Protein AF-A0AA45HIN6-F1 (afdb_monomer_lite)

Sequence (98 aa):
MIDKDKNDNWNIKAIIDSDRVMYGDNEFEFVLWDMNESFKKGYKKDIDNTEKGIKRRLLYMLITATANAYIVKIQHNNIEGYNQCFNWAKDLLNKLNK

Radius of gyration: 16.9 Å; chains: 1; bounding box: 45×35×33 Å

Organism: NCBI:txid515440

Secondary structure (DSSP, 8-state):
-EEE-TTS-EEE------TT--S--HHHHHHHS---HHHHHHHT-----SHHHHHHHHHHHHHHHHHHHHHHHHTS--HHHHHHHHHHHHHHHHHHT-

pLDDT: mean 90.71, std 6.66, range [69.75, 98.06]

Foldseek 3Di:
DWDADPVRDIDDDDDDPCPVDDDDDVLLVPLVDDDDPVNCVVVVDDQDPDPVSVLVNLVSNLVVLVVQLVCCCPVVVHNVSNVVSVVSNVVSVVVNVD

Structure (mmCIF, N/CA/C/O backbone):
data_AF-A0AA45HIN6-F1
#
_entry.id   AF-A0AA45HIN6-F1
#
loop_
_atom_site.group_PDB
_atom_site.id
_atom_site.type_symbol
_atom_site.label_atom_id
_atom_site.label_alt_id
_atom_site.label_comp_id
_atom_site.label_asym_id
_atom_site.label_entity_id
_atom_site.label_seq_id
_atom_site.pdbx_PDB_ins_code
_atom_site.Cartn_x
_atom_site.Cartn_y
_atom_site.Cartn_z
_atom_site.occupancy
_atom_site.B_iso_or_equiv
_atom_site.auth_seq_id
_atom_site.auth_comp_id
_atom_site.auth_asym_id
_atom_site.auth_atom_id
_atom_site.pdbx_PDB_model_num
ATOM 1 N N . MET A 1 1 ? -11.955 -11.422 -10.120 1.00 81.56 1 MET A N 1
ATOM 2 C CA . MET A 1 1 ? -12.934 -11.690 -11.205 1.00 81.56 1 MET A CA 1
ATOM 3 C C . MET A 1 1 ? -14.326 -11.836 -10.615 1.00 81.56 1 MET A C 1
ATOM 5 O O . MET A 1 1 ? -14.449 -12.465 -9.565 1.00 81.56 1 MET A O 1
ATOM 9 N N . ILE A 1 2 ? -15.342 -11.280 -11.282 1.00 90.00 2 ILE A N 1
ATOM 10 C CA . ILE A 1 2 ? -16.753 -11.400 -10.884 1.00 90.00 2 ILE A CA 1
ATOM 11 C C . ILE A 1 2 ? -17.584 -11.985 -12.027 1.00 90.00 2 ILE A C 1
ATOM 13 O O . ILE A 1 2 ? -17.270 -11.745 -13.192 1.00 90.00 2 ILE A O 1
ATOM 17 N N . ASP A 1 3 ? -18.632 -12.730 -11.695 1.00 93.94 3 ASP A N 1
ATOM 18 C CA . ASP A 1 3 ? -19.646 -13.195 -12.643 1.00 93.94 3 ASP A CA 1
ATOM 19 C C . ASP A 1 3 ? -21.053 -13.029 -12.061 1.00 93.94 3 ASP A C 1
ATOM 21 O O . ASP A 1 3 ? -21.215 -12.668 -10.892 1.00 93.94 3 ASP A O 1
ATOM 25 N N . LYS A 1 4 ? -22.068 -13.287 -12.886 1.00 95.19 4 LYS A N 1
ATOM 26 C CA . LYS A 1 4 ? -23.455 -13.340 -12.435 1.00 95.19 4 LYS A CA 1
ATOM 27 C C . LYS A 1 4 ? -23.933 -14.781 -12.307 1.00 95.19 4 LYS A C 1
ATOM 29 O O . LYS A 1 4 ? -23.675 -15.597 -13.191 1.00 95.19 4 LYS A O 1
ATOM 34 N N . ASP A 1 5 ? -24.654 -15.084 -11.231 1.00 93.12 5 ASP A N 1
ATOM 35 C CA . ASP A 1 5 ? -25.359 -16.361 -11.107 1.00 93.12 5 ASP A CA 1
ATOM 36 C C . ASP A 1 5 ? -26.656 -16.393 -11.939 1.00 93.12 5 ASP A C 1
ATOM 38 O O . ASP A 1 5 ? -27.057 -15.421 -12.579 1.00 93.12 5 ASP A O 1
ATOM 42 N N . LYS A 1 6 ? -27.347 -17.538 -11.905 1.00 94.00 6 LYS A N 1
ATOM 43 C CA . LYS A 1 6 ? -28.644 -17.754 -12.572 1.00 94.00 6 LYS A CA 1
ATOM 44 C C . LYS A 1 6 ? -29.774 -16.827 -12.095 1.00 94.00 6 LYS A C 1
ATOM 46 O O . LYS A 1 6 ? -30.815 -16.781 -12.741 1.00 94.00 6 LYS A O 1
ATOM 51 N N . ASN A 1 7 ? -29.585 -16.137 -10.972 1.00 95.62 7 ASN A N 1
ATOM 52 C CA . ASN A 1 7 ? -30.525 -15.189 -10.383 1.00 95.62 7 ASN A CA 1
ATOM 53 C C . ASN A 1 7 ? -30.056 -13.730 -10.574 1.00 95.62 7 ASN A C 1
ATOM 55 O O . ASN A 1 7 ? -30.584 -12.838 -9.918 1.00 95.62 7 ASN A O 1
ATOM 59 N N . ASP A 1 8 ? -29.075 -13.487 -11.451 1.00 93.94 8 ASP A N 1
ATOM 60 C CA . ASP A 1 8 ? -28.483 -12.176 -11.746 1.00 93.94 8 ASP A CA 1
ATOM 61 C C . ASP A 1 8 ? -27.696 -11.536 -10.577 1.00 93.94 8 ASP A C 1
ATOM 63 O O . ASP A 1 8 ? -27.386 -10.343 -10.613 1.00 93.94 8 ASP A O 1
ATOM 67 N N . ASN A 1 9 ? -27.300 -12.313 -9.557 1.00 94.69 9 ASN A N 1
ATOM 68 C CA . ASN A 1 9 ? -26.457 -11.812 -8.464 1.00 94.69 9 ASN A CA 1
ATOM 69 C C . ASN A 1 9 ? -24.972 -11.866 -8.825 1.00 94.69 9 ASN A C 1
ATOM 71 O O . ASN A 1 9 ? -24.491 -12.864 -9.366 1.00 94.69 9 ASN A O 1
ATOM 75 N N . TRP A 1 10 ? -24.223 -10.834 -8.432 1.00 93.06 10 TRP A N 1
ATOM 76 C CA . TRP A 1 10 ? -22.768 -10.793 -8.586 1.00 93.06 10 TRP A CA 1
ATOM 77 C C . TRP A 1 10 ? -22.055 -11.685 -7.567 1.00 93.06 10 TRP A C 1
ATOM 79 O O . TRP A 1 10 ? -22.269 -11.550 -6.363 1.00 93.06 10 TRP A O 1
ATOM 89 N N . ASN A 1 11 ? -21.151 -12.541 -8.043 1.00 93.25 11 ASN A N 1
ATOM 90 C CA . ASN A 1 11 ? -20.345 -13.433 -7.215 1.00 93.25 11 ASN A CA 1
ATOM 91 C C . ASN A 1 11 ? -18.848 -13.254 -7.490 1.00 93.25 11 ASN A C 1
ATOM 93 O O . ASN A 1 11 ? -18.424 -13.001 -8.618 1.00 93.25 11 ASN A O 1
ATOM 97 N N . ILE A 1 12 ? -18.026 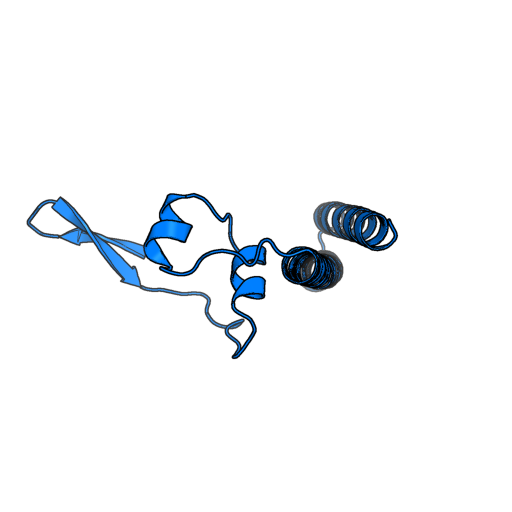-13.414 -6.448 1.00 91.19 12 ILE A N 1
ATOM 98 C CA . ILE A 1 12 ? -16.566 -13.461 -6.588 1.00 91.19 12 ILE A CA 1
ATOM 99 C C . ILE A 1 12 ? -16.183 -14.855 -7.086 1.00 91.19 12 ILE A C 1
ATOM 101 O O . ILE A 1 12 ? -16.471 -15.851 -6.425 1.00 91.19 12 ILE A O 1
ATOM 105 N N . LYS A 1 13 ? -15.501 -14.928 -8.233 1.00 93.50 13 LYS A N 1
ATOM 106 C CA . LYS A 1 13 ? -15.032 -16.201 -8.808 1.00 93.50 13 LYS A CA 1
ATOM 107 C C . LYS A 1 13 ? -13.584 -16.522 -8.525 1.00 93.50 13 LYS A C 1
ATOM 109 O O . LYS A 1 13 ? -13.234 -17.686 -8.378 1.00 93.50 13 LYS A O 1
ATOM 114 N N . ALA A 1 14 ? -12.752 -15.492 -8.484 1.00 91.19 14 ALA A N 1
ATOM 115 C CA . ALA A 1 14 ? -11.333 -15.647 -8.238 1.00 91.19 14 ALA A CA 1
ATOM 116 C C . ALA A 1 14 ? -10.747 -14.365 -7.657 1.00 91.19 14 ALA A C 1
ATOM 118 O O . ALA A 1 14 ? -11.090 -13.256 -8.096 1.00 91.19 14 ALA A O 1
ATOM 119 N N . ILE A 1 15 ? -9.829 -14.567 -6.719 1.00 88.12 15 ILE A N 1
ATOM 120 C CA . ILE A 1 15 ? -8.857 -13.592 -6.239 1.00 88.12 15 ILE A CA 1
ATOM 121 C C . ILE A 1 15 ? -7.519 -14.035 -6.836 1.00 88.12 15 ILE A C 1
ATOM 123 O O . ILE A 1 15 ? -7.191 -15.219 -6.787 1.00 88.12 15 ILE A O 1
ATOM 127 N N . ILE A 1 16 ? -6.806 -13.115 -7.475 1.00 89.62 16 ILE A N 1
ATOM 128 C CA . ILE A 1 16 ? -5.541 -13.379 -8.173 1.00 89.62 16 ILE A CA 1
ATOM 129 C C . ILE A 1 16 ? -4.498 -12.360 -7.716 1.00 89.62 16 ILE A C 1
ATOM 131 O O . ILE A 1 16 ? -4.844 -11.429 -6.994 1.00 89.62 16 ILE A O 1
ATOM 135 N N . ASP A 1 17 ? -3.253 -12.537 -8.157 1.00 87.44 17 ASP A N 1
ATOM 136 C CA . ASP A 1 17 ? -2.137 -11.630 -7.852 1.00 87.44 17 ASP A CA 1
ATOM 137 C C . ASP A 1 17 ? -1.879 -11.494 -6.339 1.00 87.44 17 ASP A C 1
ATOM 139 O O . ASP A 1 17 ? -1.849 -10.420 -5.748 1.00 87.44 17 ASP A O 1
ATOM 143 N N . SER A 1 18 ? -1.785 -12.654 -5.683 1.00 86.12 18 SER A N 1
ATOM 144 C CA . SER A 1 18 ? -1.559 -12.793 -4.238 1.00 86.12 18 SER A CA 1
ATOM 145 C C . SER A 1 18 ? -0.092 -13.081 -3.887 1.00 86.12 18 SER A C 1
ATOM 147 O O . SER A 1 18 ? 0.204 -13.570 -2.801 1.00 86.12 18 SER A O 1
ATOM 149 N N . ASP A 1 19 ? 0.837 -12.797 -4.798 1.00 85.88 19 ASP A N 1
ATOM 150 C CA . ASP A 1 19 ? 2.284 -12.982 -4.621 1.00 85.88 19 ASP A CA 1
ATOM 151 C C . ASP A 1 19 ? 2.883 -12.055 -3.544 1.00 85.88 19 ASP A C 1
ATOM 153 O O . ASP A 1 19 ? 3.937 -12.347 -2.981 1.00 85.88 19 ASP A O 1
ATOM 157 N N . ARG A 1 20 ? 2.177 -10.969 -3.210 1.00 78.06 20 ARG A N 1
ATOM 158 C CA . ARG A 1 20 ? 2.527 -10.010 -2.148 1.00 78.06 20 ARG A CA 1
ATOM 159 C C . ARG A 1 20 ? 1.787 -10.237 -0.830 1.00 78.06 20 ARG A C 1
ATOM 161 O O . ARG A 1 20 ? 1.881 -9.399 0.067 1.00 78.06 20 ARG A O 1
ATOM 168 N N . VAL A 1 21 ? 1.044 -11.338 -0.693 1.00 86.38 21 VAL A N 1
ATOM 169 C CA . VAL A 1 21 ? 0.350 -11.654 0.562 1.00 86.38 21 VAL A CA 1
ATOM 170 C C . VAL A 1 21 ? 1.368 -11.907 1.667 1.00 86.38 21 VAL A C 1
ATOM 172 O O . VAL A 1 21 ? 2.322 -12.668 1.517 1.00 8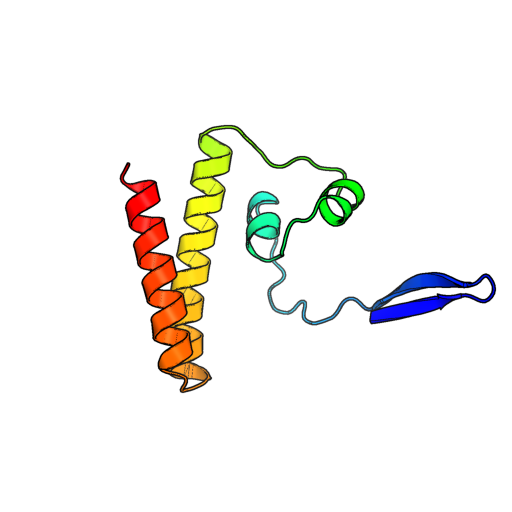6.38 21 VAL A O 1
ATOM 175 N N . MET A 1 22 ? 1.125 -11.288 2.815 1.00 86.69 22 MET A N 1
ATOM 176 C CA . MET A 1 22 ? 1.938 -11.447 4.009 1.00 86.69 22 MET A CA 1
ATOM 177 C C . MET A 1 22 ? 1.050 -11.490 5.247 1.00 86.69 22 MET A C 1
ATOM 179 O O . MET A 1 22 ? -0.017 -10.879 5.285 1.00 86.69 22 MET A O 1
ATOM 183 N N . TYR A 1 23 ? 1.506 -12.187 6.287 1.00 89.38 23 TYR A N 1
ATOM 184 C CA . TYR A 1 23 ? 0.928 -12.014 7.614 1.00 89.38 23 TYR A CA 1
ATOM 185 C C . TYR A 1 23 ? 1.370 -10.650 8.148 1.00 89.38 23 TYR A C 1
ATOM 187 O O . TYR A 1 23 ? 2.565 -10.413 8.336 1.00 89.38 23 TYR A O 1
ATOM 195 N N . GLY A 1 24 ? 0.423 -9.736 8.340 1.00 86.38 24 GLY A N 1
ATOM 196 C CA . GLY A 1 24 ? 0.732 -8.338 8.611 1.00 86.38 24 GLY A CA 1
ATOM 197 C C . GLY A 1 24 ? -0.383 -7.597 9.333 1.00 86.38 24 GLY A C 1
ATOM 198 O O . GLY A 1 24 ? -1.407 -8.165 9.706 1.00 86.38 24 GLY A O 1
ATOM 199 N N . ASP A 1 25 ? -0.148 -6.309 9.556 1.00 89.44 25 ASP A N 1
ATOM 200 C CA . ASP A 1 25 ? -1.129 -5.413 10.158 1.00 89.44 25 ASP A CA 1
ATOM 201 C C . ASP A 1 25 ? -2.256 -5.112 9.159 1.00 89.44 25 ASP A C 1
ATOM 203 O O . ASP A 1 25 ? -1.991 -4.754 8.014 1.00 89.44 25 ASP A O 1
ATOM 207 N N . ASN A 1 26 ? -3.514 -5.191 9.595 1.00 85.81 26 ASN A N 1
ATOM 208 C CA . ASN A 1 26 ? -4.671 -4.851 8.762 1.00 85.81 26 ASN A CA 1
ATOM 209 C C . ASN A 1 26 ? -4.630 -3.394 8.275 1.00 85.81 26 ASN A C 1
ATOM 211 O O . ASN A 1 26 ? -5.204 -3.089 7.237 1.00 85.81 26 ASN A O 1
ATOM 215 N N . GLU A 1 27 ? -3.947 -2.504 8.999 1.00 88.31 27 GLU A N 1
ATOM 216 C CA . GLU A 1 27 ? -3.738 -1.118 8.572 1.00 88.31 27 GLU A CA 1
ATOM 217 C C . GLU A 1 27 ? -2.901 -1.005 7.289 1.00 88.31 27 GLU A C 1
ATOM 219 O O . GLU A 1 27 ? -3.014 -0.011 6.574 1.00 88.31 27 GLU A O 1
ATOM 224 N N . PHE A 1 28 ? -2.082 -2.015 6.977 1.00 88.69 28 PHE A N 1
ATOM 225 C CA . PHE A 1 28 ? -1.345 -2.087 5.716 1.00 88.69 28 PHE A CA 1
ATOM 226 C C . PHE A 1 28 ? -2.275 -2.363 4.529 1.00 88.69 28 PHE A C 1
ATOM 228 O O . PHE A 1 28 ? -2.118 -1.752 3.475 1.00 88.69 28 PHE A O 1
ATOM 235 N N . GLU A 1 29 ? -3.297 -3.203 4.717 1.00 85.94 29 GLU A N 1
ATOM 236 C CA . GLU A 1 29 ? -4.291 -3.507 3.678 1.00 85.94 29 GLU A CA 1
ATOM 237 C C . GLU A 1 29 ? -4.995 -2.232 3.192 1.00 85.94 29 GLU A C 1
ATOM 239 O O . GLU A 1 29 ? -5.215 -2.032 1.999 1.00 85.94 29 GLU A O 1
ATOM 244 N N . PHE A 1 30 ? -5.267 -1.308 4.116 1.00 84.38 30 PHE A N 1
ATOM 245 C CA . PHE A 1 30 ? -5.910 -0.026 3.827 1.00 84.38 30 PHE A CA 1
ATOM 246 C C . PHE A 1 30 ? -5.027 0.971 3.063 1.00 84.38 30 PHE A C 1
ATOM 248 O O . PHE A 1 30 ? -5.512 2.028 2.664 1.00 84.38 30 PHE A O 1
ATOM 255 N N . VAL A 1 31 ? -3.740 0.665 2.881 1.00 87.19 31 VAL A N 1
ATOM 256 C CA . VAL A 1 31 ? -2.797 1.468 2.091 1.00 87.19 31 VAL A CA 1
ATOM 257 C C . VAL A 1 31 ? -2.696 0.973 0.650 1.00 87.19 31 VAL A C 1
ATOM 259 O O . VAL A 1 31 ? -2.439 1.773 -0.248 1.00 87.19 31 VAL A O 1
ATOM 262 N N . LEU A 1 32 ? -2.877 -0.329 0.425 1.00 78.44 32 LEU A N 1
ATOM 263 C CA . LEU A 1 32 ? -2.699 -0.949 -0.890 1.00 78.44 32 LEU A CA 1
ATOM 264 C C . LEU A 1 32 ? -3.878 -0.697 -1.832 1.00 78.44 32 LEU A C 1
ATOM 266 O O . LEU A 1 32 ? -3.692 -0.664 -3.049 1.00 78.44 32 LEU A O 1
ATOM 270 N N . TRP A 1 33 ? -5.074 -0.503 -1.277 1.00 71.38 33 TRP A N 1
ATOM 271 C CA . TRP A 1 33 ? -6.316 -0.426 -2.039 1.00 71.38 33 TRP A CA 1
ATOM 272 C C . TRP A 1 33 ? -7.048 0.889 -1.815 1.00 71.38 33 TRP A C 1
ATOM 274 O O . TRP A 1 33 ? -6.957 1.509 -0.755 1.00 71.38 33 TRP A O 1
ATOM 284 N N . ASP A 1 34 ? -7.832 1.288 -2.814 1.00 69.75 34 ASP A N 1
ATOM 285 C CA . ASP A 1 34 ? -8.714 2.439 -2.682 1.00 69.75 34 ASP A CA 1
ATOM 286 C C . ASP A 1 34 ? -9.878 2.097 -1.734 1.00 69.75 34 ASP A C 1
ATOM 288 O O . ASP A 1 34 ? -10.814 1.362 -2.071 1.00 69.75 34 ASP A O 1
ATOM 292 N N . MET A 1 35 ? -9.779 2.587 -0.499 1.00 71.94 35 MET A N 1
ATOM 293 C CA . MET A 1 35 ? -10.685 2.259 0.600 1.00 71.94 35 MET A CA 1
ATOM 294 C C . MET A 1 35 ? -11.986 3.057 0.529 1.00 71.94 35 MET A C 1
ATOM 296 O O . MET A 1 35 ? -12.233 3.978 1.315 1.00 71.94 35 MET A O 1
ATOM 300 N N . ASN A 1 36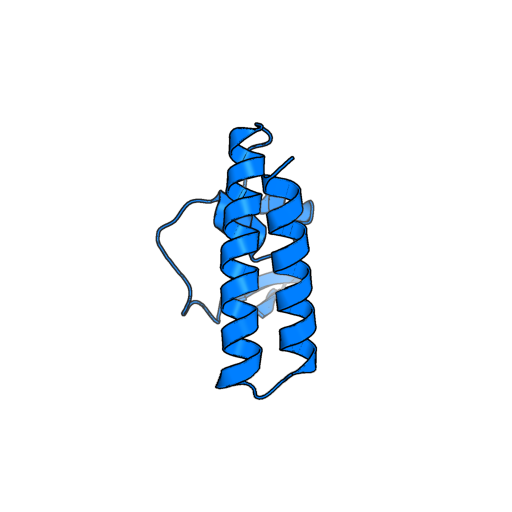 ? -12.860 2.663 -0.394 1.00 80.38 36 ASN A N 1
ATOM 301 C CA . ASN A 1 36 ? -14.223 3.180 -0.450 1.00 80.38 36 ASN A CA 1
ATOM 302 C C . ASN A 1 36 ? -15.134 2.557 0.632 1.00 80.38 36 ASN A C 1
ATOM 304 O O . ASN A 1 36 ? -14.826 1.527 1.237 1.00 80.38 36 ASN A O 1
ATOM 308 N N . GLU A 1 37 ? -16.284 3.190 0.877 1.00 81.88 37 GLU A N 1
ATOM 309 C CA . GLU A 1 37 ? -17.246 2.760 1.905 1.00 81.88 37 GLU A CA 1
ATOM 310 C C . GLU A 1 37 ? -17.766 1.329 1.699 1.00 81.88 37 GLU A C 1
ATOM 312 O O . GLU A 1 37 ? -17.976 0.592 2.666 1.00 81.88 37 GLU A O 1
ATOM 317 N N . SER A 1 38 ? -17.919 0.890 0.447 1.00 83.44 38 SER A N 1
ATOM 318 C CA . SER A 1 38 ? -18.354 -0.476 0.140 1.00 83.44 38 SER A CA 1
ATOM 319 C C . SER A 1 38 ? -17.326 -1.513 0.599 1.00 83.44 38 SER A C 1
ATOM 321 O O . SER A 1 38 ? -17.707 -2.530 1.183 1.00 83.44 38 SER A O 1
ATOM 323 N N . PHE A 1 39 ? -16.030 -1.243 0.403 1.00 80.62 39 PHE A N 1
ATOM 324 C CA . PHE A 1 39 ? -14.951 -2.106 0.890 1.00 80.62 39 PHE A CA 1
ATOM 325 C C . PHE A 1 39 ? -14.907 -2.157 2.418 1.00 80.62 39 PHE A C 1
ATOM 327 O O . PHE A 1 39 ? -14.856 -3.250 2.982 1.00 80.62 39 PHE A O 1
ATOM 334 N N . LYS A 1 40 ? -15.023 -1.007 3.098 1.00 79.69 40 LYS A N 1
ATOM 335 C CA . LYS A 1 40 ? -15.074 -0.943 4.573 1.00 79.69 40 LYS A CA 1
ATOM 336 C C . LYS A 1 40 ? -16.196 -1.815 5.138 1.00 79.69 40 LYS A C 1
ATOM 338 O O . LYS A 1 40 ? -15.963 -2.638 6.023 1.00 79.69 40 LYS A O 1
ATOM 343 N N . LYS A 1 41 ? -17.400 -1.699 4.566 1.00 84.06 41 LYS A N 1
ATOM 344 C CA . LYS A 1 41 ? -18.567 -2.497 4.969 1.00 84.06 41 LYS A CA 1
ATOM 345 C C . LYS A 1 41 ? -18.330 -4.001 4.803 1.00 84.06 41 LYS A C 1
ATOM 347 O O . LYS A 1 41 ? -18.739 -4.781 5.661 1.00 84.06 41 LYS A O 1
ATOM 352 N N . GLY A 1 42 ? -17.675 -4.413 3.717 1.00 84.69 42 GLY A N 1
ATOM 353 C CA . GLY A 1 42 ? -17.332 -5.816 3.466 1.00 84.69 42 GLY A CA 1
ATOM 354 C C . GLY A 1 42 ? -16.258 -6.363 4.412 1.00 84.69 42 GLY A C 1
ATOM 355 O O . GLY A 1 42 ? -16.357 -7.509 4.846 1.00 84.69 42 GLY A O 1
ATOM 356 N N . TYR A 1 43 ? -15.272 -5.537 4.772 1.00 83.25 43 TYR A N 1
ATOM 357 C CA . TYR A 1 43 ? -14.130 -5.925 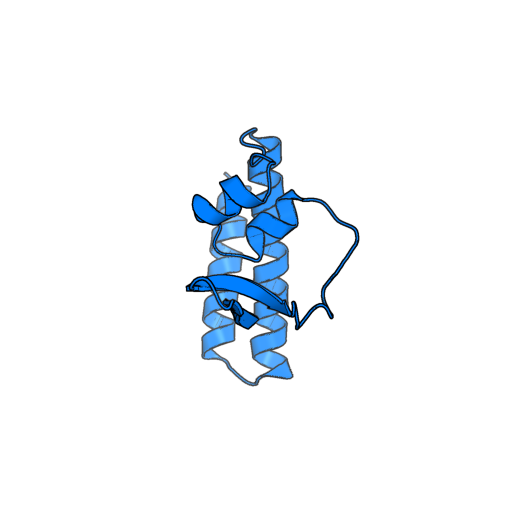5.607 1.00 83.25 43 TYR A CA 1
ATOM 358 C C . TYR A 1 43 ? -14.496 -6.133 7.088 1.00 83.25 43 TYR A C 1
ATOM 360 O O . TYR A 1 43 ? -13.750 -6.777 7.824 1.00 83.25 43 TYR A O 1
ATOM 368 N N . LYS A 1 44 ? -15.656 -5.613 7.528 1.00 85.56 44 LYS A N 1
ATOM 369 C CA . LYS A 1 44 ? -16.190 -5.731 8.903 1.00 85.56 44 LYS A CA 1
ATOM 370 C C . LYS A 1 44 ? -15.211 -5.280 9.996 1.00 85.56 44 LYS A C 1
ATOM 372 O O . LYS A 1 44 ? -15.309 -5.719 11.142 1.00 85.56 44 LYS A O 1
ATOM 377 N N . LYS A 1 45 ? -14.261 -4.418 9.646 1.00 82.94 45 LYS A N 1
ATOM 378 C CA . LYS A 1 45 ? -13.295 -3.835 10.569 1.00 82.94 45 LYS A CA 1
ATOM 379 C C . LYS A 1 45 ? -13.073 -2.384 10.190 1.00 82.94 45 LYS A C 1
ATOM 381 O O . LYS A 1 45 ? -12.817 -2.081 9.026 1.00 82.94 45 LYS A O 1
ATOM 386 N N . ASP A 1 46 ? -13.151 -1.527 11.195 1.00 84.25 46 ASP A N 1
ATOM 387 C CA . ASP A 1 46 ? -12.916 -0.105 11.029 1.00 84.25 46 ASP A CA 1
ATOM 388 C C . ASP A 1 46 ? -11.422 0.210 10.998 1.00 84.25 46 ASP A C 1
ATOM 390 O O . ASP A 1 46 ? -10.591 -0.487 11.587 1.00 84.25 46 ASP A O 1
ATOM 394 N N . ILE A 1 47 ? -11.105 1.296 10.303 1.00 87.00 47 ILE A N 1
ATOM 395 C CA . ILE A 1 47 ? -9.771 1.884 10.264 1.00 87.00 47 ILE A CA 1
ATOM 396 C C . ILE A 1 47 ? -9.446 2.459 11.650 1.00 87.00 47 ILE A C 1
ATOM 398 O O . ILE A 1 47 ? -10.265 3.164 12.245 1.00 87.00 47 ILE A O 1
ATOM 402 N N . ASP A 1 48 ? -8.234 2.214 12.151 1.00 90.38 48 ASP A N 1
ATOM 403 C CA . ASP A 1 48 ? -7.745 2.814 13.393 1.00 90.38 48 ASP A CA 1
ATOM 404 C C . ASP A 1 48 ? -7.544 4.329 13.206 1.00 90.38 48 ASP A C 1
ATOM 406 O O . ASP A 1 48 ? -6.540 4.798 12.661 1.00 90.38 48 ASP A O 1
ATOM 410 N N . ASN A 1 49 ? -8.518 5.124 13.642 1.00 90.81 49 ASN A N 1
ATOM 411 C CA . ASN A 1 49 ? -8.480 6.584 13.526 1.00 90.81 49 ASN A CA 1
ATOM 412 C C . ASN A 1 49 ? -7.720 7.274 14.668 1.00 90.81 49 ASN A C 1
ATOM 414 O O . ASN A 1 49 ? -7.711 8.502 14.738 1.00 90.81 49 ASN A O 1
ATOM 418 N N . THR A 1 50 ? -7.063 6.521 15.557 1.00 94.94 50 THR A N 1
ATOM 419 C CA . THR A 1 50 ? -6.163 7.123 16.546 1.00 94.94 50 THR A CA 1
ATOM 420 C C . THR A 1 50 ? -4.955 7.755 15.855 1.00 94.94 50 THR A C 1
ATOM 422 O O . THR A 1 50 ? -4.566 7.362 14.752 1.00 94.94 50 THR A O 1
ATOM 425 N N . GLU A 1 51 ? -4.291 8.698 16.526 1.00 94.00 51 GLU A N 1
ATOM 426 C CA . GLU A 1 51 ? -3.040 9.284 16.028 1.00 94.00 51 GLU A CA 1
ATOM 427 C C . GLU A 1 51 ? -1.998 8.200 15.696 1.00 94.00 51 GLU A C 1
ATOM 429 O O . GLU A 1 51 ? -1.311 8.268 14.675 1.00 94.00 51 GLU A O 1
ATOM 434 N N . LYS A 1 52 ? -1.930 7.144 16.519 1.00 93.31 52 LYS A N 1
ATOM 435 C CA . LYS A 1 52 ? -1.055 5.991 16.291 1.00 93.31 52 LYS A CA 1
ATOM 436 C C . LYS A 1 52 ? -1.441 5.228 15.023 1.00 93.31 52 LYS A C 1
ATOM 438 O O . LYS A 1 52 ? -0.549 4.842 14.271 1.00 93.31 52 LYS A O 1
ATOM 443 N N . GLY A 1 53 ? -2.730 4.990 14.785 1.00 93.06 53 GLY A N 1
ATOM 444 C CA . GLY A 1 53 ? -3.229 4.359 13.560 1.00 93.06 53 GLY A CA 1
ATOM 445 C C . GLY A 1 53 ? -2.895 5.176 12.312 1.00 93.06 53 GLY A C 1
ATOM 446 O O . GLY A 1 53 ? -2.319 4.650 11.360 1.00 93.06 53 GLY A O 1
ATOM 447 N N . ILE A 1 54 ? -3.133 6.489 12.361 1.00 92.19 54 ILE A N 1
ATOM 448 C CA . ILE A 1 54 ? -2.805 7.424 11.275 1.00 92.19 54 ILE A CA 1
ATOM 449 C C . ILE A 1 54 ? -1.301 7.416 10.975 1.00 92.19 54 ILE A C 1
ATOM 451 O O . ILE A 1 54 ? -0.907 7.234 9.822 1.00 92.19 54 ILE A O 1
ATOM 455 N N . LYS A 1 55 ? -0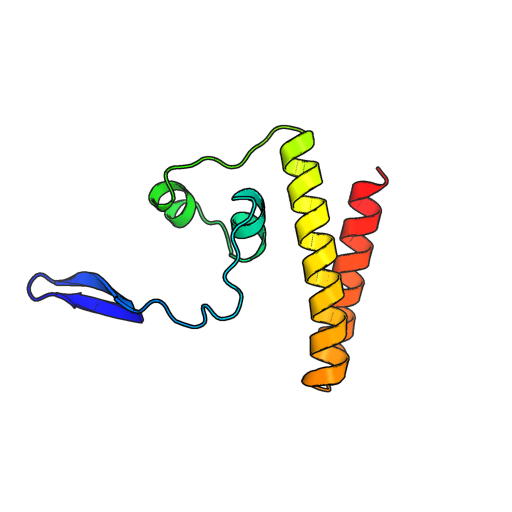.446 7.558 11.998 1.00 93.25 55 LYS A N 1
ATOM 456 C CA . LYS A 1 55 ? 1.01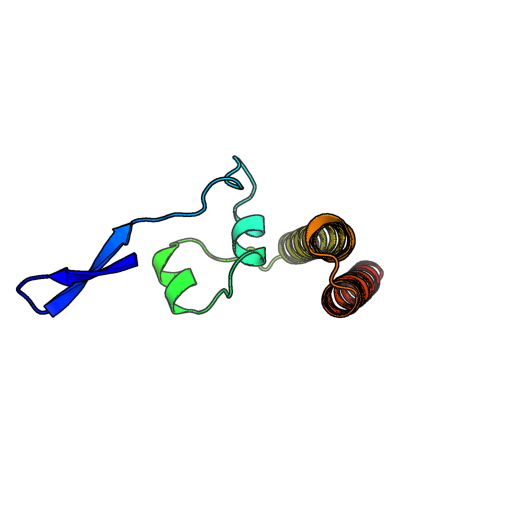8 7.516 11.834 1.00 93.25 55 LYS A CA 1
ATOM 457 C C . LYS A 1 55 ? 1.487 6.189 11.238 1.00 93.25 55 LYS A C 1
ATOM 459 O O . LYS A 1 55 ? 2.356 6.181 10.370 1.00 93.25 55 LYS A O 1
ATOM 464 N N . ARG A 1 56 ? 0.887 5.072 11.655 1.00 93.56 56 ARG A N 1
ATOM 465 C CA . ARG A 1 56 ? 1.205 3.737 11.131 1.00 93.56 56 ARG A CA 1
ATOM 466 C C . ARG A 1 56 ? 0.871 3.610 9.647 1.00 93.56 56 ARG A C 1
ATOM 468 O O . ARG A 1 56 ? 1.730 3.189 8.878 1.00 93.56 56 ARG A O 1
ATOM 475 N N . ARG A 1 57 ? -0.316 4.059 9.224 1.00 92.62 57 ARG A N 1
ATOM 476 C CA . ARG A 1 57 ? -0.681 4.104 7.799 1.00 92.62 57 ARG A CA 1
ATOM 477 C C . ARG A 1 57 ? 0.246 5.012 6.995 1.00 92.62 57 ARG A C 1
ATOM 479 O O . ARG A 1 57 ? 0.693 4.609 5.930 1.00 92.62 57 ARG A O 1
ATOM 486 N N . LEU A 1 58 ? 0.604 6.191 7.509 1.00 94.19 58 LEU A N 1
ATOM 487 C CA . LEU A 1 58 ? 1.562 7.081 6.838 1.00 94.19 58 LEU A CA 1
ATOM 488 C C . LEU A 1 58 ? 2.935 6.417 6.638 1.00 94.19 58 LEU A C 1
ATOM 490 O O . LEU A 1 58 ? 3.522 6.550 5.565 1.00 94.19 58 LEU A O 1
ATOM 494 N N . LEU A 1 59 ? 3.428 5.666 7.629 1.00 94.75 59 LEU A N 1
ATOM 495 C CA . LEU A 1 59 ? 4.667 4.890 7.506 1.00 94.75 59 LEU A CA 1
ATOM 496 C C . LEU A 1 59 ? 4.553 3.794 6.439 1.00 94.75 59 LEU A C 1
ATOM 498 O O . LEU A 1 59 ? 5.441 3.657 5.600 1.00 94.75 59 LEU A O 1
ATOM 502 N N . TYR A 1 60 ? 3.449 3.048 6.427 1.00 94.31 60 TYR A N 1
ATOM 503 C CA . TYR A 1 60 ? 3.180 2.036 5.404 1.00 94.31 60 TYR A CA 1
ATOM 504 C C . TYR A 1 60 ? 3.089 2.623 3.992 1.00 94.31 60 TYR A C 1
ATOM 506 O O . TYR A 1 60 ? 3.671 2.066 3.057 1.00 94.31 60 TYR A O 1
ATOM 514 N N . MET A 1 61 ? 2.431 3.774 3.834 1.00 94.38 61 MET A N 1
ATOM 515 C CA . MET A 1 61 ? 2.394 4.507 2.567 1.00 94.38 61 MET A CA 1
ATOM 516 C C . MET A 1 61 ? 3.802 4.925 2.140 1.00 94.38 61 MET A C 1
ATOM 518 O O . MET A 1 61 ? 4.148 4.782 0.971 1.00 94.38 61 MET A O 1
ATOM 522 N N . LEU A 1 62 ? 4.636 5.400 3.074 1.00 95.94 62 LEU A N 1
ATOM 523 C CA . LEU A 1 62 ? 5.994 5.855 2.769 1.00 95.94 62 LEU A CA 1
ATOM 524 C C . LEU A 1 62 ? 6.879 4.702 2.285 1.00 95.94 62 LEU A C 1
ATOM 526 O O . LEU A 1 62 ? 7.582 4.841 1.280 1.00 95.94 62 LEU A O 1
ATOM 530 N N . ILE A 1 63 ? 6.824 3.558 2.972 1.00 94.06 63 ILE A N 1
ATOM 531 C CA . ILE A 1 63 ? 7.553 2.343 2.583 1.00 94.06 63 ILE A CA 1
ATOM 532 C C . ILE A 1 63 ? 7.109 1.897 1.185 1.00 94.06 63 ILE A C 1
ATOM 534 O O . ILE A 1 63 ? 7.951 1.662 0.318 1.00 94.06 63 ILE A O 1
ATOM 538 N N . THR A 1 64 ? 5.797 1.861 0.943 1.00 93.31 64 THR A N 1
ATOM 539 C CA . THR A 1 64 ? 5.212 1.461 -0.345 1.00 93.31 64 THR A CA 1
ATOM 540 C C . THR A 1 64 ? 5.631 2.402 -1.476 1.00 93.31 64 THR A C 1
ATOM 542 O O . THR A 1 64 ? 6.105 1.944 -2.515 1.00 93.31 64 THR A O 1
ATOM 545 N N . ALA A 1 65 ? 5.528 3.718 -1.272 1.00 95.50 65 ALA A N 1
ATOM 546 C CA . ALA A 1 65 ? 5.934 4.727 -2.249 1.00 95.50 65 ALA A CA 1
ATOM 547 C C . ALA A 1 65 ? 7.427 4.616 -2.599 1.00 95.50 65 ALA A C 1
ATOM 549 O O . ALA A 1 65 ? 7.806 4.679 -3.769 1.00 95.50 65 ALA A O 1
ATOM 550 N N . THR A 1 66 ? 8.273 4.384 -1.592 1.00 96.12 66 THR A N 1
ATOM 551 C CA . THR A 1 66 ? 9.723 4.226 -1.774 1.00 96.12 66 THR A CA 1
ATOM 552 C C . THR A 1 66 ? 10.059 2.950 -2.552 1.00 96.12 66 THR A C 1
ATOM 554 O O . THR A 1 66 ? 10.840 2.999 -3.504 1.00 96.12 66 THR A O 1
ATOM 557 N N . ALA A 1 67 ? 9.441 1.818 -2.197 1.00 94.81 67 ALA A N 1
ATOM 558 C CA . ALA A 1 67 ? 9.618 0.556 -2.912 1.00 94.81 67 ALA A CA 1
ATOM 559 C C . ALA A 1 67 ? 9.151 0.666 -4.371 1.00 94.81 67 ALA A C 1
ATOM 561 O O . ALA A 1 67 ? 9.879 0.278 -5.286 1.00 94.81 67 ALA A O 1
ATOM 562 N N . ASN A 1 68 ? 7.985 1.273 -4.605 1.00 94.62 68 ASN A N 1
ATOM 563 C CA . ASN A 1 68 ? 7.459 1.485 -5.950 1.00 94.62 68 ASN A CA 1
ATOM 564 C C . ASN A 1 68 ? 8.353 2.409 -6.780 1.00 94.62 68 ASN A C 1
ATOM 566 O O . ASN A 1 68 ? 8.583 2.113 -7.948 1.00 94.62 68 ASN A O 1
ATOM 570 N N . ALA A 1 69 ? 8.925 3.470 -6.200 1.00 97.12 69 ALA A N 1
ATOM 571 C CA . ALA A 1 69 ? 9.872 4.321 -6.919 1.00 97.12 69 ALA A CA 1
ATOM 572 C C . ALA A 1 69 ? 11.052 3.494 -7.453 1.00 97.12 69 ALA A C 1
ATOM 574 O O . ALA A 1 69 ? 11.393 3.581 -8.634 1.00 97.12 69 ALA A O 1
ATOM 575 N N . TYR A 1 70 ? 11.636 2.637 -6.612 1.00 97.06 70 TYR A N 1
ATOM 576 C CA . TYR A 1 70 ? 12.703 1.735 -7.039 1.00 97.06 70 TYR A CA 1
ATOM 577 C C . TYR A 1 70 ? 12.244 0.762 -8.136 1.00 97.06 70 TYR A C 1
ATOM 579 O O . TYR A 1 70 ? 12.875 0.696 -9.191 1.00 97.06 70 TYR A O 1
ATOM 587 N N . ILE A 1 71 ? 11.141 0.039 -7.913 1.00 95.69 71 ILE A N 1
ATOM 588 C CA . ILE A 1 71 ? 10.626 -0.980 -8.842 1.00 95.69 71 ILE A CA 1
ATOM 589 C C . ILE A 1 71 ? 10.320 -0.358 -10.206 1.00 95.69 71 ILE A C 1
ATOM 591 O O . ILE A 1 71 ? 10.788 -0.843 -11.233 1.00 95.69 71 ILE A O 1
ATOM 595 N N . VAL A 1 72 ? 9.590 0.755 -10.225 1.00 96.69 72 VAL A N 1
ATOM 596 C CA . VAL A 1 72 ? 9.157 1.408 -11.463 1.00 96.69 72 VAL A CA 1
ATOM 597 C C . VAL A 1 72 ? 10.352 1.968 -12.239 1.00 96.69 72 VAL A C 1
ATOM 599 O O . VAL A 1 72 ? 10.386 1.878 -13.466 1.00 96.69 72 VAL A O 1
ATOM 602 N N . LYS A 1 73 ? 11.381 2.465 -11.541 1.00 98.06 73 LYS A N 1
ATOM 603 C CA . LYS A 1 73 ? 12.622 2.905 -12.187 1.00 98.06 73 LYS A CA 1
ATOM 604 C C . LYS A 1 73 ? 13.414 1.739 -12.772 1.00 98.06 73 LYS A C 1
ATOM 606 O O . LYS A 1 73 ? 13.835 1.810 -13.919 1.00 98.06 73 LYS A O 1
ATOM 611 N N . ILE A 1 74 ? 13.676 0.713 -11.966 1.00 97.75 74 ILE A N 1
ATOM 612 C CA . ILE A 1 74 ? 14.676 -0.313 -12.285 1.00 97.75 74 ILE A CA 1
ATOM 613 C C . ILE A 1 74 ? 14.072 -1.474 -13.067 1.00 97.75 74 ILE A C 1
ATOM 615 O O . ILE A 1 74 ? 14.652 -1.902 -14.057 1.00 97.75 74 ILE A O 1
ATOM 619 N N . GLN A 1 75 ? 12.916 -1.979 -12.642 1.00 96.19 75 GLN A N 1
ATOM 620 C CA . GLN A 1 75 ? 12.297 -3.156 -13.253 1.00 96.19 75 GLN A CA 1
ATOM 621 C C . GLN A 1 75 ? 11.431 -2.783 -14.456 1.00 96.19 75 GLN A C 1
ATOM 623 O O . GLN A 1 75 ? 11.391 -3.526 -15.430 1.00 96.19 75 GLN A O 1
ATOM 628 N N . HIS A 1 76 ? 10.757 -1.628 -14.413 1.00 96.19 76 HIS A N 1
ATOM 629 C CA . HIS A 1 76 ? 9.878 -1.188 -15.505 1.00 96.19 76 HIS A CA 1
ATOM 630 C C . HIS A 1 76 ? 10.525 -0.161 -16.446 1.00 96.19 76 HIS A C 1
ATOM 632 O O . HIS A 1 76 ? 9.905 0.212 -17.438 1.00 96.19 76 HIS A O 1
ATOM 638 N N . ASN A 1 77 ? 11.741 0.316 -16.145 1.00 97.19 77 ASN A N 1
ATOM 639 C CA . ASN A 1 77 ? 12.433 1.368 -16.902 1.00 97.19 77 ASN A CA 1
ATOM 640 C C . ASN A 1 77 ? 11.553 2.612 -17.165 1.00 97.19 77 ASN A C 1
ATOM 642 O O . ASN A 1 77 ? 11.579 3.203 -18.245 1.00 97.19 77 ASN A O 1
ATOM 646 N N . ASN A 1 78 ? 10.738 3.002 -16.181 1.00 97.94 78 ASN A N 1
ATOM 647 C CA . ASN A 1 78 ? 9.776 4.093 -16.300 1.00 97.94 78 ASN A CA 1
ATOM 648 C C . ASN A 1 78 ? 10.167 5.256 -15.376 1.00 97.94 78 ASN A C 1
ATOM 650 O O . ASN A 1 78 ? 9.900 5.257 -14.172 1.00 97.94 78 ASN A O 1
ATOM 654 N N . ILE A 1 79 ? 10.801 6.278 -15.953 1.00 97.50 79 ILE A N 1
ATOM 655 C CA . ILE A 1 79 ? 11.279 7.442 -15.199 1.00 97.50 79 ILE A CA 1
ATOM 656 C C . ILE A 1 79 ? 10.144 8.351 -14.711 1.00 97.50 79 ILE A C 1
ATOM 658 O O . ILE A 1 79 ? 10.250 8.952 -13.641 1.00 97.50 79 ILE A O 1
ATOM 662 N N . GLU A 1 80 ? 9.048 8.446 -15.462 1.00 97.81 80 GLU A N 1
ATOM 663 C CA . GLU A 1 80 ? 7.905 9.272 -15.082 1.00 97.81 80 GLU A CA 1
ATOM 664 C C . GLU A 1 80 ? 7.211 8.688 -13.850 1.00 97.81 80 GLU A C 1
ATOM 666 O O . GLU A 1 80 ? 7.010 9.387 -12.855 1.00 97.81 80 GLU A O 1
ATOM 671 N N . GLY A 1 81 ? 6.951 7.380 -13.865 1.00 97.38 81 GLY A N 1
ATOM 672 C CA . GLY A 1 81 ? 6.379 6.675 -12.723 1.00 97.38 81 GLY A CA 1
ATOM 673 C C . GLY A 1 81 ? 7.304 6.680 -11.498 1.00 97.38 81 GLY A C 1
ATOM 674 O O . GLY A 1 81 ? 6.825 6.816 -10.371 1.00 97.38 81 GLY A O 1
ATOM 675 N N . TYR A 1 82 ? 8.629 6.634 -11.698 1.00 97.88 82 TYR A N 1
ATOM 676 C CA . TYR A 1 82 ? 9.595 6.878 -10.619 1.00 97.88 82 TYR A CA 1
ATOM 677 C C . TYR A 1 82 ? 9.397 8.257 -9.986 1.00 97.88 82 TYR A C 1
ATOM 679 O O . TYR A 1 82 ? 9.290 8.352 -8.765 1.00 97.88 82 TYR A O 1
ATOM 687 N N . ASN A 1 83 ? 9.323 9.317 -10.796 1.00 98.00 83 ASN A N 1
ATOM 688 C CA . ASN A 1 83 ? 9.171 10.682 -10.293 1.00 98.00 83 ASN A CA 1
ATOM 689 C C . ASN A 1 83 ? 7.859 10.855 -9.516 1.00 98.00 83 ASN A C 1
ATOM 691 O O . ASN A 1 83 ? 7.855 11.500 -8.468 1.00 98.00 83 ASN A O 1
ATOM 695 N N . GLN A 1 84 ? 6.769 10.239 -9.983 1.00 97.69 84 GLN A N 1
ATOM 696 C CA . GLN A 1 84 ? 5.486 10.237 -9.276 1.00 97.69 84 GLN A CA 1
ATOM 697 C C . GLN A 1 84 ? 5.606 9.571 -7.897 1.00 97.69 84 GLN A C 1
ATOM 699 O O . GLN A 1 84 ? 5.274 10.186 -6.882 1.00 97.69 84 GLN A O 1
ATOM 704 N N . CYS A 1 85 ? 6.155 8.353 -7.836 1.00 97.06 85 CYS A N 1
ATOM 705 C CA . CYS A 1 85 ? 6.336 7.629 -6.575 1.00 97.06 85 CYS A CA 1
ATOM 706 C C . CYS A 1 85 ? 7.304 8.351 -5.624 1.00 97.06 85 CYS A C 1
ATOM 708 O O . CYS A 1 85 ? 7.079 8.405 -4.416 1.00 97.06 85 CYS A O 1
ATOM 710 N N . PHE A 1 86 ? 8.370 8.940 -6.164 1.00 97.62 86 PHE A N 1
ATOM 711 C CA . PHE A 1 86 ? 9.372 9.667 -5.392 1.00 97.62 86 PHE A CA 1
ATOM 712 C C . PHE A 1 86 ? 8.813 10.953 -4.773 1.00 97.62 86 PHE A C 1
ATOM 714 O O . PHE A 1 86 ? 9.063 11.231 -3.599 1.00 97.62 86 PHE A O 1
ATOM 721 N N . ASN A 1 87 ? 8.030 11.725 -5.530 1.00 97.75 87 ASN A N 1
ATOM 722 C CA . ASN A 1 87 ? 7.364 12.914 -5.000 1.00 97.75 87 ASN A CA 1
ATOM 723 C C . ASN A 1 87 ? 6.331 12.538 -3.932 1.00 97.75 87 ASN A C 1
ATOM 725 O O . ASN A 1 87 ? 6.301 13.156 -2.870 1.00 97.75 87 ASN A O 1
ATOM 729 N N . TRP A 1 88 ? 5.572 11.460 -4.148 1.00 96.56 88 TRP A N 1
ATOM 730 C CA . TRP A 1 88 ? 4.650 10.946 -3.137 1.00 96.56 88 TRP A CA 1
ATOM 731 C C . TRP A 1 88 ? 5.368 10.554 -1.834 1.00 96.56 88 TRP A C 1
ATOM 733 O O . TRP A 1 88 ? 4.935 10.942 -0.748 1.00 96.56 88 TRP A O 1
ATOM 743 N N . ALA A 1 89 ? 6.508 9.861 -1.926 1.00 97.00 89 ALA A N 1
ATOM 744 C CA . ALA A 1 89 ? 7.327 9.521 -0.763 1.00 97.00 89 ALA A CA 1
ATOM 745 C C . ALA A 1 89 ? 7.823 10.774 -0.015 1.00 97.00 89 ALA A C 1
ATOM 747 O O . ALA A 1 89 ? 7.751 10.832 1.214 1.00 97.00 89 ALA A O 1
ATOM 748 N N . LYS A 1 90 ? 8.270 11.810 -0.738 1.00 97.12 90 LYS A N 1
ATOM 749 C CA . LYS A 1 90 ? 8.669 13.094 -0.134 1.00 97.12 90 LYS A CA 1
ATOM 750 C C . LYS A 1 90 ? 7.526 13.760 0.629 1.00 97.12 90 LYS A C 1
ATOM 752 O O . LYS A 1 90 ? 7.730 14.217 1.753 1.00 97.12 90 LYS A O 1
ATOM 757 N N . ASP A 1 91 ? 6.330 13.791 0.051 1.00 96.94 91 ASP A N 1
ATOM 758 C CA . ASP A 1 91 ? 5.163 14.397 0.694 1.00 96.94 91 ASP A CA 1
ATOM 759 C C . ASP A 1 91 ? 4.775 13.663 1.981 1.00 96.94 91 ASP A C 1
ATOM 761 O O . ASP A 1 91 ? 4.439 14.293 2.986 1.00 96.94 91 ASP A O 1
ATOM 765 N N . LEU A 1 92 ? 4.855 12.332 1.977 1.00 96.12 92 LEU A N 1
ATOM 766 C CA . LEU A 1 92 ? 4.598 11.509 3.159 1.00 96.12 92 LEU A CA 1
ATOM 767 C C . LEU A 1 92 ? 5.636 11.738 4.260 1.00 96.12 92 LEU A C 1
ATOM 769 O O . LEU A 1 92 ? 5.262 11.879 5.424 1.00 96.12 92 LEU A O 1
ATOM 773 N N . LEU A 1 93 ? 6.919 11.842 3.903 1.00 95.38 93 LEU A N 1
ATOM 774 C CA . LEU A 1 93 ? 7.982 12.144 4.861 1.00 95.38 93 LEU A CA 1
ATOM 775 C C . LEU A 1 93 ? 7.757 13.507 5.533 1.00 95.38 93 LEU A C 1
ATOM 777 O O . LEU A 1 93 ? 7.858 13.629 6.751 1.00 95.38 93 LEU A O 1
ATOM 781 N N . ASN A 1 94 ? 7.367 14.520 4.757 1.00 94.81 94 ASN A N 1
ATOM 782 C CA . ASN A 1 94 ? 7.038 15.842 5.290 1.00 94.81 94 ASN A CA 1
ATOM 783 C C . ASN A 1 94 ? 5.820 15.820 6.224 1.00 94.81 94 ASN A C 1
ATOM 785 O O . ASN A 1 94 ? 5.782 16.583 7.185 1.00 94.81 94 ASN A O 1
ATOM 789 N N . LYS A 1 95 ? 4.823 14.965 5.958 1.00 93.56 95 LYS A N 1
ATOM 790 C CA . LYS A 1 95 ? 3.655 14.790 6.838 1.00 93.56 95 LYS A CA 1
ATOM 791 C C . LYS A 1 95 ? 4.011 14.118 8.163 1.00 93.56 95 LYS A C 1
ATOM 793 O O . LYS A 1 95 ? 3.380 14.430 9.161 1.00 93.56 95 LYS A O 1
ATOM 798 N N . LEU A 1 96 ? 4.991 13.215 8.173 1.00 90.19 96 LEU A N 1
ATOM 799 C CA . LEU A 1 96 ? 5.443 12.520 9.385 1.00 90.19 96 LEU A CA 1
ATOM 800 C C . LEU A 1 96 ? 6.311 13.392 10.304 1.00 90.19 96 LEU A C 1
ATOM 802 O O . LEU A 1 96 ? 6.369 13.128 11.500 1.00 90.19 96 LEU A O 1
ATOM 806 N N . ASN A 1 97 ? 6.979 14.405 9.749 1.00 83.88 97 ASN A N 1
ATOM 807 C CA . ASN A 1 97 ? 7.848 15.329 10.488 1.00 83.88 97 ASN A CA 1
ATOM 808 C C . ASN A 1 97 ? 7.107 16.546 11.078 1.00 83.88 97 ASN A C 1
ATOM 810 O O . ASN A 1 97 ? 7.752 17.423 11.653 1.00 83.88 97 ASN A O 1
ATOM 814 N N . LYS A 1 98 ? 5.786 16.629 10.893 1.00 72.06 98 LYS A N 1
ATOM 815 C CA . LYS A 1 98 ? 4.907 17.635 11.504 1.00 72.06 98 LYS A CA 1
ATOM 816 C C . LYS A 1 98 ? 4.199 17.038 12.711 1.00 72.06 98 LYS A C 1
ATOM 818 O O . LYS A 1 98 ? 4.000 17.804 13.675 1.00 72.06 98 LYS A O 1
#